Protein AF-A0A1N6GX58-F1 (afdb_monomer)

pLDDT: mean 70.17, std 9.36, range [50.62, 81.69]

Mean predicted aligned error: 8.91 Å

Sequence (42 aa):
MRKFIHYFFCYKKIDVIDPKTGNKQQAKYILFFGLPYKIIYK

Structure (mmCIF, N/CA/C/O backbone):
data_AF-A0A1N6GX58-F1
#
_entry.id   AF-A0A1N6GX58-F1
#
loop_
_atom_site.group_PDB
_atom_site.id
_atom_site.type_symbol
_atom_site.label_atom_id
_atom_site.label_alt_id
_atom_site.label_comp_id
_atom_site.label_asym_id
_atom_site.label_entity_id
_atom_site.label_seq_id
_atom_site.pdbx_PDB_ins_code
_atom_site.Cartn_x
_atom_site.Cartn_y
_atom_site.Cartn_z
_atom_site.occupancy
_atom_site.B_iso_or_equiv
_atom_site.auth_seq_id
_atom_site.auth_comp_id
_atom_site.auth_asym_id
_atom_site.auth_atom_id
_atom_site.pdbx_PDB_model_num
ATOM 1 N N . MET A 1 1 ? 18.639 -6.579 -19.959 1.00 50.62 1 MET A N 1
ATOM 2 C CA . MET A 1 1 ? 17.255 -6.048 -19.878 1.00 50.62 1 MET A C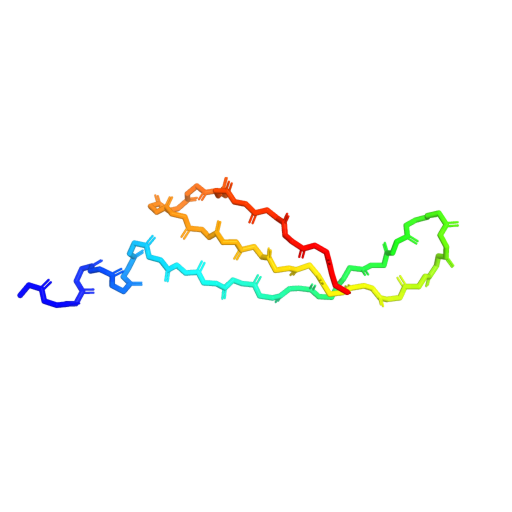A 1
ATOM 3 C C . MET A 1 1 ? 16.417 -6.538 -18.681 1.00 50.62 1 MET A C 1
ATOM 5 O O . MET A 1 1 ? 15.351 -5.989 -18.462 1.00 50.62 1 MET A O 1
ATOM 9 N N . ARG A 1 2 ? 16.862 -7.494 -17.842 1.00 50.97 2 ARG A N 1
ATOM 10 C CA . ARG A 1 2 ? 16.066 -7.975 -16.683 1.00 50.97 2 ARG A CA 1
ATOM 11 C C . ARG A 1 2 ? 15.900 -6.983 -15.515 1.00 50.97 2 ARG A C 1
ATOM 13 O O . ARG A 1 2 ? 14.956 -7.120 -14.752 1.00 50.97 2 ARG A O 1
ATOM 20 N N . LYS A 1 3 ? 16.786 -5.988 -15.365 1.00 53.12 3 LYS A N 1
ATOM 21 C CA . LYS A 1 3 ? 16.755 -5.048 -14.223 1.00 53.12 3 LYS A CA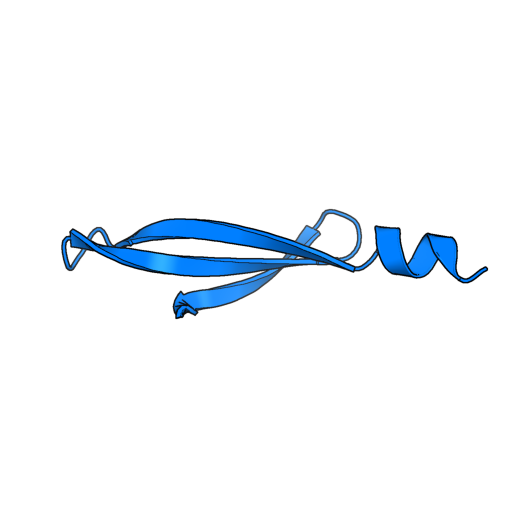 1
ATOM 22 C C . LYS A 1 3 ? 15.629 -4.005 -14.304 1.00 53.12 3 LYS A C 1
ATOM 24 O O . LYS A 1 3 ? 15.125 -3.595 -13.268 1.00 53.12 3 LYS A O 1
ATOM 29 N N . PHE A 1 4 ? 15.191 -3.629 -15.509 1.00 53.28 4 PHE A N 1
ATOM 30 C CA . PHE A 1 4 ? 14.139 -2.620 -15.689 1.00 53.28 4 PHE A CA 1
ATOM 31 C C . PHE A 1 4 ? 12.757 -3.112 -15.239 1.00 53.28 4 PHE A C 1
ATOM 33 O O . PHE A 1 4 ? 11.998 -2.354 -14.652 1.00 53.28 4 PHE A O 1
ATOM 40 N N . ILE A 1 5 ? 12.462 -4.405 -15.405 1.00 57.59 5 ILE A N 1
ATOM 41 C CA . ILE A 1 5 ? 11.177 -5.002 -15.002 1.00 57.59 5 ILE A CA 1
ATOM 42 C C . ILE A 1 5 ? 10.983 -4.953 -13.480 1.00 57.59 5 ILE A C 1
ATOM 44 O O . ILE A 1 5 ? 9.865 -4.758 -13.012 1.00 57.59 5 ILE A O 1
ATOM 48 N N . HIS A 1 6 ? 12.069 -5.048 -12.704 1.00 54.25 6 HIS A N 1
ATOM 49 C CA . HIS A 1 6 ? 12.003 -4.920 -11.246 1.00 54.25 6 HIS A CA 1
ATOM 50 C C . HIS A 1 6 ? 11.688 -3.487 -10.796 1.00 54.25 6 HIS A C 1
ATOM 52 O O . HIS A 1 6 ? 11.011 -3.303 -9.794 1.00 54.25 6 HIS A O 1
ATOM 58 N N . TYR A 1 7 ? 12.128 -2.480 -11.558 1.00 54.78 7 TYR A N 1
ATOM 59 C CA . TYR A 1 7 ? 11.748 -1.084 -11.322 1.00 54.78 7 TYR A CA 1
ATOM 60 C C . TYR A 1 7 ? 10.278 -0.817 -11.662 1.00 54.78 7 TYR A C 1
ATOM 62 O O . TYR A 1 7 ? 9.665 0.075 -11.079 1.00 54.78 7 TYR A O 1
ATOM 70 N N . PHE A 1 8 ? 9.705 -1.591 -12.588 1.00 56.19 8 PHE A N 1
ATOM 71 C CA . PHE A 1 8 ? 8.315 -1.420 -12.988 1.00 56.19 8 PHE A CA 1
ATOM 72 C C . PHE A 1 8 ? 7.321 -2.028 -12.012 1.00 56.19 8 PHE A C 1
ATOM 74 O O . PHE A 1 8 ? 6.236 -1.479 -11.922 1.00 56.19 8 PHE A O 1
ATOM 81 N N . PHE A 1 9 ? 7.662 -3.077 -11.260 1.00 61.16 9 PHE A N 1
ATOM 82 C CA . PHE A 1 9 ? 6.754 -3.700 -10.292 1.00 61.16 9 PHE A CA 1
ATOM 83 C C . PHE A 1 9 ? 7.312 -3.620 -8.871 1.00 61.16 9 PHE A C 1
ATOM 85 O O . PHE A 1 9 ? 8.054 -4.496 -8.428 1.00 61.16 9 PHE A O 1
ATOM 92 N N . CYS A 1 10 ? 6.902 -2.587 -8.136 1.00 66.12 10 CYS A N 1
ATOM 93 C CA . CYS A 1 10 ? 7.197 -2.454 -6.711 1.00 66.12 10 CYS A CA 1
ATOM 94 C C . CYS A 1 10 ? 5.960 -2.817 -5.887 1.00 66.12 10 CYS A C 1
ATOM 96 O O . CYS A 1 10 ? 4.872 -2.284 -6.100 1.00 66.12 10 CYS A O 1
ATOM 98 N N . TYR A 1 11 ? 6.128 -3.702 -4.909 1.00 69.88 11 TYR A N 1
ATOM 99 C CA . TYR A 1 11 ? 5.075 -4.059 -3.962 1.00 69.88 11 TYR A CA 1
ATOM 100 C C . TYR A 1 11 ? 5.383 -3.402 -2.619 1.00 69.88 11 TYR A C 1
ATOM 102 O O . TYR A 1 11 ? 6.359 -3.768 -1.964 1.00 69.88 11 TYR A O 1
ATOM 110 N N . LYS A 1 12 ? 4.555 -2.448 -2.188 1.00 71.31 12 LYS A N 1
ATOM 111 C CA . LYS A 1 12 ? 4.673 -1.825 -0.864 1.00 71.31 12 LYS A CA 1
ATOM 112 C C . LYS A 1 12 ? 3.567 -2.363 0.034 1.00 71.31 12 LYS A C 1
ATOM 114 O O . LYS A 1 12 ? 2.388 -2.184 -0.257 1.00 71.31 12 LYS A O 1
ATOM 119 N N . LYS A 1 13 ? 3.939 -3.051 1.112 1.00 75.44 13 LYS A N 1
ATOM 120 C CA . LYS A 1 13 ? 2.995 -3.414 2.175 1.00 75.44 13 LYS A CA 1
ATOM 121 C C . LYS A 1 13 ? 2.980 -2.279 3.185 1.00 75.44 13 LYS A C 1
ATOM 123 O O . LYS A 1 13 ? 4.050 -1.849 3.611 1.00 75.44 13 LYS A O 1
AT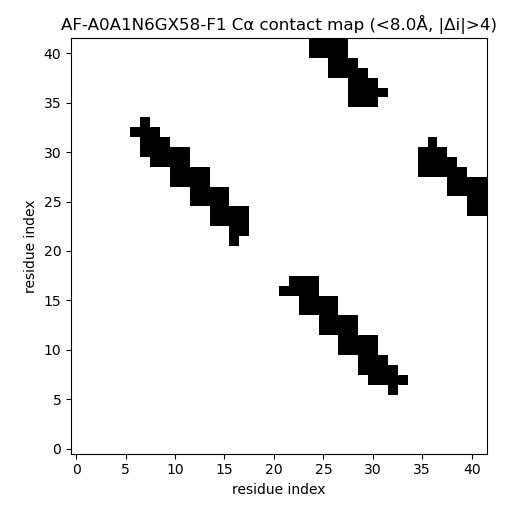OM 128 N N . ILE A 1 14 ? 1.799 -1.803 3.543 1.00 79.56 14 ILE A N 1
ATOM 129 C CA . ILE A 1 14 ? 1.623 -0.910 4.683 1.00 79.56 14 ILE A CA 1
ATOM 130 C C . ILE A 1 14 ? 0.532 -1.475 5.582 1.00 79.56 14 ILE A C 1
ATOM 132 O O . ILE A 1 14 ? -0.478 -1.997 5.104 1.00 79.56 14 ILE A O 1
ATOM 136 N N . ASP A 1 15 ? 0.764 -1.381 6.882 1.00 79.25 15 ASP A N 1
ATOM 137 C CA . ASP A 1 15 ? -0.261 -1.648 7.875 1.00 79.25 15 ASP A CA 1
ATOM 138 C C . ASP A 1 15 ? -1.138 -0.398 7.975 1.00 79.25 15 ASP A C 1
ATOM 140 O O . ASP A 1 15 ? -0.645 0.704 8.229 1.00 79.25 15 ASP A O 1
ATOM 144 N N . VAL A 1 16 ? -2.432 -0.560 7.723 1.00 80.19 16 VAL A N 1
ATOM 145 C CA . VAL A 1 16 ? -3.424 0.515 7.783 1.00 80.19 16 VAL A CA 1
ATOM 146 C C . VAL A 1 16 ? -4.428 0.156 8.861 1.00 80.19 16 VAL A C 1
ATOM 148 O O . VAL A 1 16 ? -4.797 -1.004 9.015 1.00 80.19 16 VAL A O 1
ATOM 151 N N . ILE A 1 17 ? -4.870 1.143 9.626 1.00 79.56 17 ILE A N 1
ATOM 152 C CA . ILE A 1 17 ? -5.939 0.944 10.601 1.00 79.56 17 ILE A CA 1
ATOM 153 C C . ILE A 1 17 ? -7.246 1.268 9.887 1.00 79.56 17 ILE A C 1
ATOM 155 O O . ILE A 1 17 ? -7.399 2.371 9.361 1.00 79.56 17 ILE A O 1
ATOM 159 N N . ASP A 1 18 ? -8.162 0.305 9.832 1.00 79.69 18 ASP A N 1
ATOM 160 C CA . ASP A 1 18 ? -9.485 0.519 9.253 1.00 79.69 18 ASP A CA 1
ATOM 161 C C . ASP A 1 18 ? -10.276 1.490 10.148 1.00 79.69 18 ASP A C 1
ATOM 163 O O . ASP A 1 18 ? -10.533 1.171 11.313 1.00 79.69 18 ASP A O 1
ATOM 167 N N . PRO A 1 19 ? -10.680 2.670 9.644 1.00 75.25 19 PRO A N 1
ATOM 168 C CA . PRO A 1 19 ? -11.371 3.673 10.448 1.00 75.25 19 PRO A CA 1
ATOM 169 C C . PRO A 1 19 ? -12.762 3.223 10.914 1.00 75.25 19 PRO A C 1
ATOM 171 O O . PRO A 1 19 ? -13.282 3.792 11.871 1.00 75.25 19 PRO A O 1
ATOM 174 N N . LYS A 1 20 ? -13.379 2.219 10.271 1.00 80.69 20 LYS A N 1
ATOM 175 C CA . LYS A 1 20 ? -14.691 1.695 10.686 1.00 80.69 20 LYS A CA 1
ATOM 176 C C . LYS A 1 20 ? -14.605 0.672 11.810 1.00 80.69 20 LYS A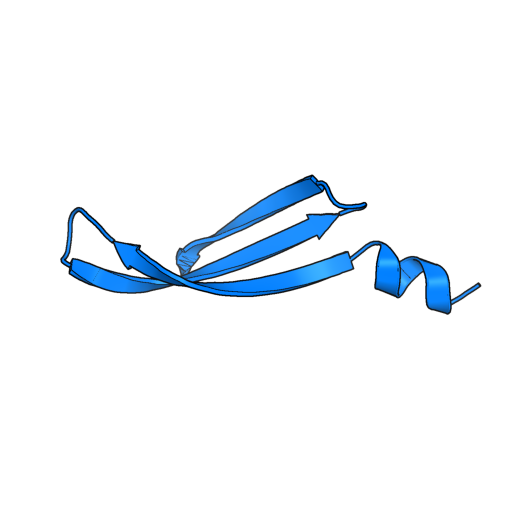 C 1
ATOM 178 O O . LYS A 1 20 ? -15.527 0.591 12.614 1.00 80.69 20 LYS A O 1
ATOM 183 N N . THR A 1 2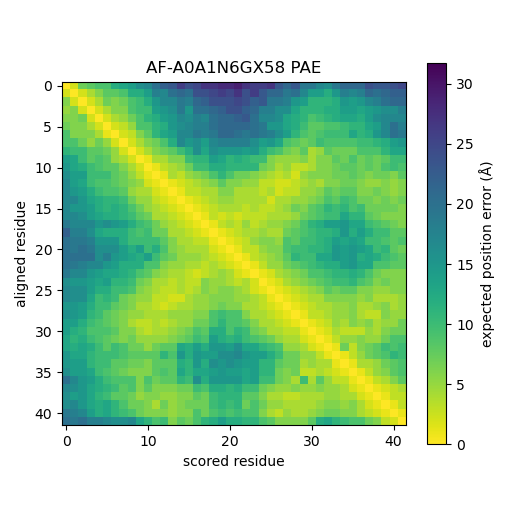1 ? -13.551 -0.140 11.833 1.00 78.56 21 THR A N 1
ATOM 184 C CA . THR A 1 21 ? -13.450 -1.288 12.750 1.00 78.56 21 THR A CA 1
ATOM 185 C C . THR A 1 21 ? -12.328 -1.151 13.777 1.00 78.56 21 THR A C 1
ATOM 187 O O . THR A 1 21 ? -12.294 -1.917 14.733 1.00 78.56 21 THR A O 1
ATOM 190 N N . GLY A 1 22 ? -11.406 -0.198 13.602 1.00 78.50 22 GLY A N 1
ATOM 191 C CA . GLY A 1 22 ? -10.216 -0.036 14.445 1.00 78.50 22 GLY A CA 1
ATOM 192 C C . GLY A 1 22 ? -9.175 -1.148 14.265 1.00 78.50 22 GLY A C 1
ATOM 193 O O . GLY A 1 22 ? -8.135 -1.137 14.923 1.00 78.50 22 GLY A O 1
ATOM 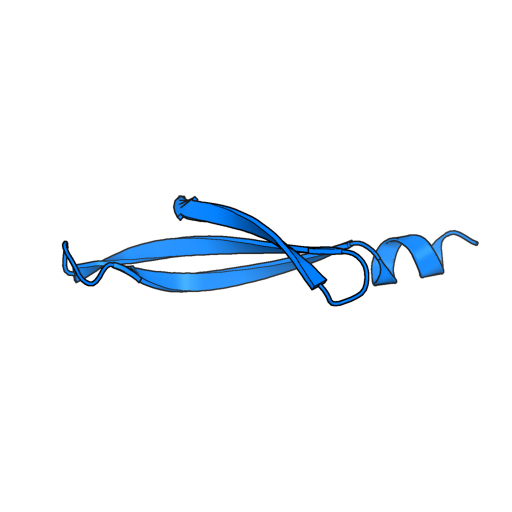194 N N . ASN A 1 23 ? -9.427 -2.104 13.368 1.00 81.69 23 ASN A N 1
ATOM 195 C CA . ASN A 1 23 ? -8.559 -3.251 13.153 1.00 81.69 23 ASN A CA 1
ATOM 196 C C . ASN A 1 23 ? -7.385 -2.894 12.240 1.00 81.69 23 ASN A C 1
ATOM 198 O O . ASN A 1 23 ? -7.532 -2.174 11.250 1.00 81.69 23 ASN A O 1
ATOM 202 N N . LYS A 1 24 ? -6.210 -3.449 12.555 1.00 79.06 24 LYS A N 1
ATOM 203 C CA . LYS A 1 24 ? -5.040 -3.376 11.676 1.00 79.06 24 LYS A CA 1
ATOM 204 C C . LYS A 1 24 ? -5.265 -4.301 10.484 1.00 79.06 24 LYS A C 1
ATOM 206 O O . LYS A 1 24 ? -5.349 -5.513 10.654 1.00 79.06 24 LYS A O 1
ATOM 211 N N . GLN A 1 25 ? -5.352 -3.721 9.298 1.00 79.44 25 GLN A N 1
ATOM 212 C CA . GLN A 1 25 ? -5.436 -4.426 8.026 1.00 79.44 25 GLN A CA 1
ATOM 213 C C . GLN A 1 25 ? -4.139 -4.237 7.247 1.00 79.44 25 GLN A C 1
ATOM 215 O O . GLN A 1 25 ? -3.505 -3.178 7.300 1.00 79.44 25 GLN A O 1
ATOM 220 N N . GLN A 1 26 ? -3.745 -5.257 6.491 1.00 79.81 26 GLN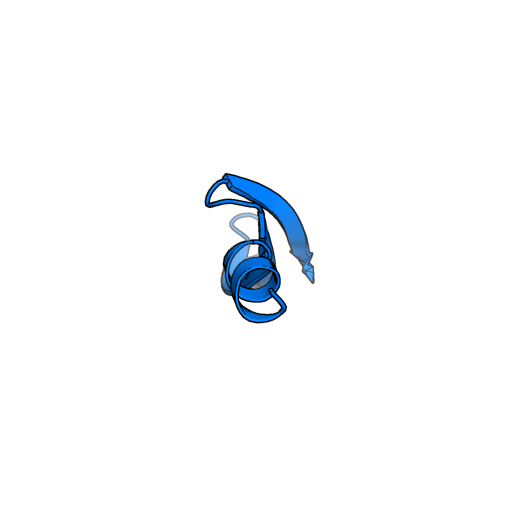 A N 1
ATOM 221 C CA . GLN A 1 26 ? -2.574 -5.156 5.629 1.00 79.81 26 GLN A CA 1
ATOM 222 C C . GLN A 1 26 ? -3.002 -4.733 4.233 1.00 79.81 26 GLN A C 1
ATOM 224 O O . GLN A 1 26 ? -3.552 -5.526 3.467 1.00 79.81 26 GLN A O 1
ATOM 229 N N . ALA A 1 27 ? -2.691 -3.492 3.865 1.00 75.44 27 ALA A N 1
ATOM 230 C CA . ALA A 1 27 ? -2.866 -3.031 2.500 1.00 75.44 27 ALA A CA 1
ATOM 231 C C . ALA A 1 27 ? -1.585 -3.288 1.698 1.00 75.44 27 ALA A C 1
ATOM 233 O O . ALA A 1 27 ? -0.491 -2.808 2.018 1.00 75.44 27 ALA A O 1
ATOM 234 N N . LYS A 1 28 ? -1.718 -4.059 0.620 1.00 78.06 28 LYS A N 1
ATOM 235 C CA . LYS A 1 28 ? -0.664 -4.237 -0.380 1.00 78.06 28 LYS A CA 1
ATOM 236 C C . LYS A 1 28 ? -0.911 -3.289 -1.541 1.00 78.06 28 LYS A C 1
ATOM 238 O O . LYS A 1 28 ? -1.909 -3.423 -2.246 1.00 78.06 28 LYS A O 1
ATOM 243 N N . TYR A 1 29 ? 0.034 -2.387 -1.761 1.00 72.50 29 TYR A N 1
ATOM 244 C CA . TYR A 1 29 ? 0.080 -1.495 -2.909 1.00 72.50 29 TYR A CA 1
ATOM 245 C C . TYR A 1 29 ? 0.944 -2.135 -3.978 1.00 72.50 29 TYR A C 1
ATOM 247 O O . TYR A 1 29 ? 2.131 -2.398 -3.764 1.00 72.50 29 TYR A O 1
ATOM 255 N N . ILE A 1 30 ? 0.337 -2.383 -5.127 1.00 76.81 30 ILE A N 1
ATOM 256 C CA . ILE A 1 30 ? 1.043 -2.765 -6.340 1.00 76.81 30 ILE A CA 1
ATOM 257 C C . ILE A 1 30 ? 1.299 -1.470 -7.104 1.00 76.81 30 ILE A C 1
ATOM 259 O O . ILE A 1 30 ? 0.352 -0.834 -7.564 1.00 76.81 30 ILE A O 1
ATOM 263 N N . LEU A 1 31 ? 2.560 -1.058 -7.191 1.00 71.56 31 LEU A N 1
ATOM 264 C CA . LEU A 1 31 ? 2.994 0.103 -7.960 1.00 71.56 31 LEU A CA 1
ATOM 265 C C . LEU A 1 31 ? 3.491 -0.377 -9.321 1.00 71.56 31 LEU A C 1
ATOM 267 O O . LEU A 1 31 ? 4.382 -1.229 -9.378 1.00 71.56 31 LEU A O 1
ATOM 271 N N . PHE A 1 32 ? 2.925 0.189 -10.387 1.00 72.31 32 PHE A N 1
ATOM 272 C CA . PHE A 1 32 ? 3.406 0.014 -11.749 1.00 72.31 32 PHE A CA 1
ATOM 273 C C . PHE A 1 32 ? 3.932 1.348 -12.280 1.00 72.31 32 PHE A C 1
ATOM 275 O O . PHE A 1 32 ? 3.183 2.319 -12.336 1.00 72.31 32 PHE A O 1
ATOM 282 N N . PHE A 1 33 ? 5.219 1.428 -12.635 1.00 71.06 33 PHE A N 1
ATOM 283 C CA . PHE A 1 33 ? 5.814 2.659 -13.195 1.00 71.06 33 PHE A CA 1
ATOM 284 C C . PHE A 1 33 ? 5.719 3.907 -12.277 1.00 71.06 33 PHE A C 1
ATOM 286 O O . PHE A 1 33 ? 5.715 5.039 -12.748 1.00 71.06 33 PHE A O 1
ATOM 293 N N . GLY A 1 34 ? 5.624 3.711 -10.955 1.00 66.62 34 GLY A N 1
ATOM 294 C CA . GLY A 1 34 ? 5.429 4.794 -9.976 1.00 66.62 34 GLY A CA 1
ATOM 295 C C . GLY A 1 34 ? 3.965 5.176 -9.720 1.00 66.62 34 GLY A C 1
ATOM 296 O O . GLY A 1 34 ? 3.700 5.947 -8.800 1.00 66.62 34 GLY A O 1
ATOM 297 N N . LEU A 1 35 ? 3.012 4.596 -10.457 1.00 65.44 35 LEU A N 1
ATOM 298 C CA . LEU A 1 35 ? 1.579 4.783 -10.238 1.00 65.44 35 LEU A CA 1
ATOM 299 C C . LEU A 1 35 ? 0.987 3.617 -9.431 1.00 65.44 35 LEU A C 1
ATOM 301 O O . LEU A 1 35 ? 1.356 2.459 -9.657 1.00 65.44 35 LEU A O 1
ATOM 305 N N . PRO A 1 36 ? 0.066 3.879 -8.487 1.00 67.81 36 PRO A N 1
ATOM 306 C CA . PRO A 1 36 ? -0.643 2.820 -7.784 1.00 67.81 36 PRO A CA 1
ATOM 307 C C . PRO A 1 36 ? -1.578 2.109 -8.768 1.00 67.81 36 PRO A C 1
ATOM 309 O O . PRO A 1 36 ? -2.575 2.666 -9.211 1.00 67.81 36 PRO A O 1
ATOM 312 N N . TYR A 1 37 ? -1.249 0.868 -9.112 1.00 71.69 37 TYR A N 1
ATOM 313 C CA . TYR A 1 37 ? -2.052 0.044 -10.012 1.00 71.69 37 TYR A CA 1
ATOM 314 C C . TYR A 1 37 ? -3.208 -0.629 -9.270 1.00 71.69 37 TYR A C 1
ATOM 316 O O . TYR A 1 37 ? -4.327 -0.701 -9.771 1.00 71.69 37 TYR A O 1
ATOM 324 N N . LYS A 1 38 ? -2.942 -1.155 -8.066 1.00 71.25 38 LYS A N 1
ATOM 325 C CA . LYS A 1 38 ? -3.942 -1.909 -7.302 1.00 71.25 38 LYS A CA 1
ATOM 326 C C . LYS A 1 38 ? -3.659 -1.882 -5.808 1.00 71.25 38 LYS A C 1
ATOM 328 O O . LYS A 1 38 ? -2.512 -2.045 -5.390 1.00 71.25 38 LYS A O 1
ATOM 333 N N . ILE A 1 39 ? -4.722 -1.740 -5.022 1.00 70.56 39 ILE A N 1
ATOM 334 C CA . ILE A 1 39 ? -4.698 -1.867 -3.565 1.00 70.56 39 ILE A CA 1
ATOM 335 C C . ILE A 1 39 ? -5.445 -3.150 -3.211 1.00 70.56 39 ILE A C 1
ATOM 337 O O . ILE A 1 39 ? -6.578 -3.357 -3.647 1.00 70.56 39 ILE A O 1
ATOM 341 N N . ILE A 1 40 ? -4.784 -4.040 -2.478 1.00 75.81 40 ILE A N 1
ATOM 342 C CA . ILE A 1 40 ? -5.374 -5.285 -1.985 1.00 75.81 40 ILE A CA 1
ATOM 343 C C . ILE A 1 40 ? -5.374 -5.218 -0.464 1.00 75.81 40 ILE A C 1
ATOM 345 O O . ILE A 1 40 ? -4.307 -5.100 0.136 1.00 75.81 40 ILE A O 1
ATOM 349 N N . TYR A 1 41 ? -6.557 -5.317 0.131 1.00 70.56 41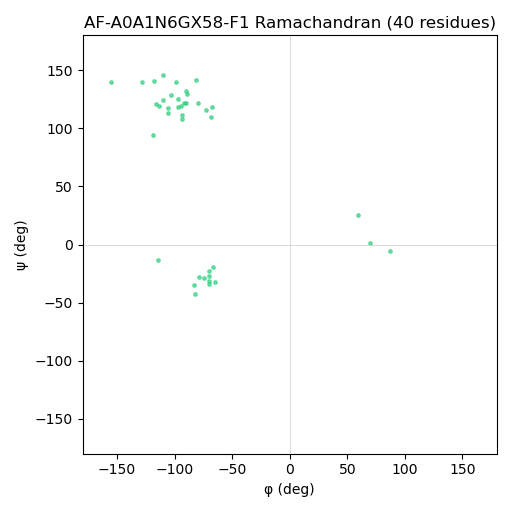 TYR A N 1
ATOM 350 C CA . TYR A 1 41 ? -6.753 -5.405 1.575 1.00 70.56 41 TYR A CA 1
ATOM 351 C C . TYR A 1 41 ? -6.749 -6.880 1.979 1.00 70.56 41 TYR A C 1
ATOM 353 O O . TYR A 1 41 ? -7.376 -7.704 1.305 1.00 70.56 41 TYR A O 1
ATOM 361 N N . LYS A 1 42 ? -5.990 -7.222 3.018 1.00 63.50 42 LYS A N 1
ATOM 362 C CA . LYS A 1 42 ? -5.912 -8.570 3.578 1.00 63.50 42 LYS A CA 1
ATOM 363 C C . LYS A 1 42 ? -6.024 -8.539 5.092 1.00 63.50 42 LYS A C 1
ATOM 365 O O . LYS A 1 42 ? -5.548 -7.543 5.690 1.00 63.50 42 LYS A O 1
#

Nearest PDB structures (foldseek):
  4z7u-assembly1_B  TM=6.684E-01  e=1.718E+00  Homo sapiens
  6eud-assembly1_A  TM=6.383E-01  e=1.941E+00  Escherichia coli
  7t2d-assembly1_B  TM=5.167E-01  e=1.826E+00  Homo sapiens
  4p57-assembly1_B  TM=5.101E-01  e=2.330E+00  Homo sapiens
  1x48-assembly1_A  TM=5.098E-01  e=6.173E+00  Mus musculus

Solvent-accessible surface area (backbone atoms only — not comparable to full-atom values): 2568 Å² total; per-residue (Å²): 124,76,70,60,59,57,68,32,57,42,77,48,77,44,83,40,68,40,89,89,75,71,44,82,34,43,36,37,36,36,26,46,75,86,41,83,73,45,80,45,81,91

Radius of gyration: 13.04 Å; Cα contacts (8 Å, |Δi|>4): 68; chains: 1; bounding box: 32×13×34 Å

Foldseek 3Di:
DVVVVCVQWDWDWDFDQDPVPRDTWIWIFTHGPNHGPDIDTD

Secondary structure (DSSP, 8-state):
-HHHHHHHEEEEEEEEE-TTT--EEEEEEEEETTEEEEEEE-

Organism: NCBI:txid1416779

=== Feature glossary ===
The record interleaves many kinds of information about one protein. Here is each kind framed as the question it answers.

Q: What does the local fold look like, residue by residue?
A: A 3Di character summarizes, for each residue, the relative orientation of the Cα frame of its nearest spatial neighbor. Because it encodes fold topology rather than chemistry, 3Di alignments detect remote structural similarity that sequence alignment misses.

Q: Which residues are in helices, strands, or loops?
A: Secondary structure is the local, repeating backbone conformation. DSSP classifies it into eight states by reading the hydrogen-bond network: three helix types (H, G, I), two β types (E, B), two non-regular types (T, S), and unstructured coil (-).

Q: How big and how compact is the whole molecule?
A: Three whole-structure scalars: the radius of gyration (RMS distance of Cα from centroid, in Å), the count of Cα–Cα contacts (pairs closer than 8 Å and separated by more than four residues in sequence — i.e. tertiary, not local, contacts), and the bounding-box dimensions. Together they distinguish compact globular folds from extended fibres or disordered chains.

Q: How confident is the AlphaFold model at each residue?
A: For AlphaFold models, the B-factor field carries pLDDT — the model's own estimate of local accuracy on a 0–100 scale. Regions with pLDDT<50 should be treated as essentially unmodeled; they often correspond to intrinsically disordered segments.

Q: What family and function is it annotated with?
A: Functional annotations link the protein to curated databases. InterPro entries identify conserved domains and families by matching the sequence against member-database signatures (Pfam, PROSITE, CDD, …). Gene Ontology (GO) terms describe molecular function, biological process, and cellular component in a controlled vocabulary. CATH places the structure in a hierarchical fold classification (Class/Architecture/Topology/Homologous-superfamily). The organism is the source species.

Q: What known structures does this most resemble?
A: Nearest PDB neighbors are the top structural matches found by Foldseek when searching this structure agai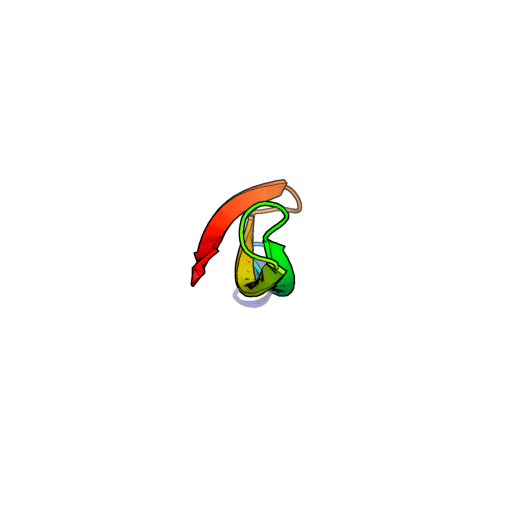nst the entire Protein Data Bank. Each hit reports a TM-score (0 to 1; >0.5 almost always implies the same fold) and an E-value. These are *structural* homologs — they may share no detectable sequence similarity.

Q: Which residues are buried vs exposed?
A: Solvent-accessible surface area (SASA) is the area in Å² traced out by the centre of a 1.4 Å probe sphere (a water molecule) rolled over the protein's van der Waals surface (Shrake–Rupley / Lee–Richards construction). Buried residues have near-zero SASA; fully exposed residues can exceed 200 Å². The total SASA scales roughly with the number of surface residues.

Q: What are the backbone torsion angles?
A: φ (phi) and ψ (psi) are the two rotatable backbone dihedrals per residue: φ is the C(i-1)–N–Cα–C torsion, ψ is the N–Cα–C–N(i+1) torsion, both in degrees on (−180°, 180°]. α-helical residues cluster near (−60°, −45°); β-strand residues near (−120°, +130°). A Ramachandran plot is simply a scatter of (φ, ψ) for every residue.

Q: Are the domains correctly placed relative to each other?
A: Predicted aligned error is AlphaFold's pairwise confidence. Unlike pLDDT (per-residue), PAE is per-residue-pair and captures whether two parts of the structure are correctly placed relative to each other. Units are ångströms of expected positional error.

Q: What if only a Cα trace is available?
A: P-SEA three-state annotation labels each residue as helix, strand, or coil based purely on the geometry of the Cα trace. It serves as a fallback when the full backbone (and thus DSSP) is unavailable.

Q: What is the amino-acid chain?
A: This is the polypeptide sequence — one letter per residue, N-terminus first. Length ranges from a few dozen residues for small domains to over a thousand for large multi-domain proteins.

Q: What do the rendered images show?
A: The six renders are orthographic views along the three Cartesian axes in both directions. Representation (cartoon, sticks, or surface) and color scheme (sequence-rainbow or by-chain) vary across proteins so the training set covers all the common visualization conventions.

Q: What do the diagnostic plots show?
A: Plot images: a contact map (which residues are close in 3D, as an N×N binary image), a Ramachandran scatter (backbone torsion angles, revealing secondary-structure composition at a glance), and — for AlphaFold structures — a PAE heatmap (pairwise prediction confidence).

Q: How mobile is each atom in the crystal?
A: B-factor (Debye–Waller factor) reflects atomic displacement in the crystal lattice. It is an experimental observable (units Å²), not a prediction; low values mean the atom is pinned down, high values mean it moves or is heterogeneous across the crystal.

Q: Where is each backbone atom in 3D?
A: The mmCIF table is the protein's shape written out atom by atom. For each backbone N, Cα, C, and carbonyl O, it records an (x, y, z) coordinate triple in Å plus the residue type, chain letter, and residue number.